Protein AF-A0AAW6A0J0-F1 (afdb_monomer_lite)

Organism: NCBI:txid1686

Sequence (142 aa):
MGMSIKEQIEELKKKLDALESANKILTKKRKAITTAVGEYAEAYQGLLDSGLKPEIIKDNGIEPVDRVLMGLYKEHHTVKRKTRADDTTPTGEDIQPADDQSVTKSENMPAMQDEEYLEAATDPAGQQYVMAQESVASPQQY

Structure (mmCIF, N/CA/C/O backbone):
data_AF-A0AAW6A0J0-F1
#
_entry.id   AF-A0AAW6A0J0-F1
#
loop_
_atom_site.group_PDB
_atom_site.id
_atom_site.type_symbol
_atom_site.label_atom_id
_atom_site.label_alt_id
_atom_site.label_comp_id
_atom_site.label_asym_id
_atom_site.label_entity_id
_atom_site.label_seq_id
_atom_site.pdbx_PDB_ins_code
_atom_site.Cartn_x
_atom_site.Cartn_y
_atom_site.Cartn_z
_atom_site.occupancy
_atom_site.B_iso_or_equiv
_atom_site.auth_seq_id
_atom_site.auth_comp_id
_atom_site.auth_asym_id
_atom_site.auth_atom_id
_atom_site.pdbx_PDB_model_num
ATOM 1 N N . MET A 1 1 ? 15.958 -14.950 -40.629 1.00 54.34 1 MET A N 1
ATOM 2 C CA . MET A 1 1 ? 16.958 -13.864 -40.537 1.00 54.34 1 MET A CA 1
ATOM 3 C C . MET A 1 1 ? 16.923 -13.347 -39.110 1.00 54.34 1 MET A C 1
ATOM 5 O O . MET A 1 1 ? 15.836 -13.040 -38.640 1.00 54.34 1 MET A O 1
ATOM 9 N N . GLY A 1 2 ? 18.051 -13.381 -38.398 1.00 77.81 2 GLY A N 1
ATOM 10 C CA . GLY A 1 2 ? 18.149 -12.831 -37.043 1.00 77.81 2 GLY A CA 1
ATOM 11 C C . GLY A 1 2 ? 18.315 -11.315 -37.088 1.00 77.81 2 GLY A C 1
ATOM 12 O O . GLY A 1 2 ? 18.852 -10.796 -38.065 1.00 77.81 2 GLY A O 1
ATOM 13 N N . MET A 1 3 ? 17.848 -10.619 -36.053 1.00 76.38 3 MET A N 1
ATOM 14 C CA . MET A 1 3 ? 18.054 -9.175 -35.919 1.00 76.38 3 MET A CA 1
ATOM 15 C C . MET A 1 3 ? 19.547 -8.845 -35.911 1.00 76.38 3 MET A C 1
ATOM 17 O O . MET A 1 3 ? 20.348 -9.555 -35.293 1.00 76.38 3 MET A O 1
ATOM 21 N N . SER A 1 4 ? 19.921 -7.748 -36.559 1.00 91.94 4 SER A N 1
ATOM 22 C CA . SER A 1 4 ? 21.273 -7.204 -36.481 1.00 91.94 4 SER A CA 1
ATOM 23 C C . SER A 1 4 ? 21.594 -6.729 -35.060 1.00 91.94 4 SER A C 1
ATOM 25 O O . SER A 1 4 ? 20.709 -6.390 -34.277 1.00 91.94 4 SER A O 1
ATOM 27 N N . ILE A 1 5 ? 22.883 -6.649 -34.723 1.00 92.38 5 ILE A N 1
ATOM 28 C CA . ILE A 1 5 ? 23.343 -6.179 -33.404 1.00 92.38 5 ILE A CA 1
ATOM 29 C C . ILE A 1 5 ? 22.802 -4.772 -33.088 1.00 92.38 5 ILE A C 1
ATOM 31 O O . ILE A 1 5 ? 22.454 -4.485 -31.946 1.00 92.38 5 ILE A O 1
ATOM 35 N N . LYS A 1 6 ? 22.686 -3.897 -34.096 1.00 93.44 6 LYS A N 1
ATOM 36 C CA . LYS A 1 6 ? 22.126 -2.548 -33.916 1.00 93.44 6 LYS A CA 1
ATOM 37 C C . LYS A 1 6 ? 20.646 -2.591 -33.533 1.00 93.44 6 LYS A C 1
ATOM 39 O O . LYS A 1 6 ? 20.255 -1.915 -32.588 1.00 93.44 6 LYS A O 1
ATOM 44 N N . GLU A 1 7 ? 19.856 -3.420 -34.212 1.00 93.69 7 GLU A N 1
ATOM 45 C CA . GLU A 1 7 ? 18.433 -3.607 -33.900 1.00 93.69 7 GLU A CA 1
ATOM 46 C C . GLU A 1 7 ? 18.239 -4.214 -32.505 1.00 93.69 7 GLU A C 1
ATOM 48 O O . GLU A 1 7 ? 17.384 -3.755 -31.753 1.00 93.69 7 GLU A O 1
ATOM 53 N N . GLN A 1 8 ? 19.088 -5.169 -32.111 1.00 94.94 8 GLN A N 1
ATOM 54 C CA . GLN A 1 8 ? 19.065 -5.740 -30.760 1.00 94.94 8 GLN A CA 1
ATOM 55 C C . GLN A 1 8 ? 19.366 -4.684 -29.682 1.00 94.94 8 GLN A C 1
ATOM 57 O O . GLN A 1 8 ? 18.697 -4.646 -28.650 1.00 94.94 8 GLN A O 1
ATOM 62 N N . ILE A 1 9 ? 20.337 -3.791 -29.917 1.00 96.12 9 ILE A N 1
ATOM 63 C CA . ILE A 1 9 ? 20.657 -2.692 -28.989 1.00 96.12 9 ILE A CA 1
ATOM 64 C C . ILE A 1 9 ? 19.491 -1.701 -28.886 1.00 96.12 9 ILE A C 1
ATOM 66 O O . ILE A 1 9 ? 19.162 -1.257 -27.786 1.00 96.12 9 ILE A O 1
ATOM 70 N N . GLU A 1 10 ? 18.855 -1.343 -30.002 1.00 95.56 10 GLU A N 1
ATOM 71 C CA . GLU A 1 10 ? 17.682 -0.463 -29.979 1.00 95.56 10 GLU A CA 1
ATOM 72 C C . GLU A 1 10 ? 16.492 -1.096 -29.253 1.00 95.56 10 GLU A C 1
ATOM 74 O O . GLU A 1 10 ? 15.801 -0.417 -28.491 1.00 95.56 10 GLU A O 1
ATOM 79 N N . GLU A 1 11 ? 16.263 -2.396 -29.438 1.00 94.50 11 GLU A N 1
ATOM 80 C CA . GLU A 1 11 ? 15.216 -3.115 -28.717 1.00 94.50 11 GLU A CA 1
ATOM 81 C C . GLU A 1 11 ? 15.498 -3.168 -27.208 1.00 94.50 11 GLU A C 1
ATOM 83 O O . GLU A 1 11 ? 14.593 -2.936 -26.404 1.00 94.50 11 GLU A O 1
ATOM 88 N N . LEU A 1 12 ? 16.752 -3.401 -26.806 1.00 96.56 12 LEU A N 1
ATOM 89 C CA . LEU A 1 12 ? 17.153 -3.358 -25.398 1.00 96.56 12 LEU A CA 1
ATOM 90 C C . LEU A 1 12 ? 16.948 -1.972 -24.781 1.00 96.56 12 LEU A C 1
ATOM 92 O O . LEU A 1 12 ? 16.433 -1.884 -23.668 1.00 96.56 12 LEU A O 1
ATOM 96 N N . LYS A 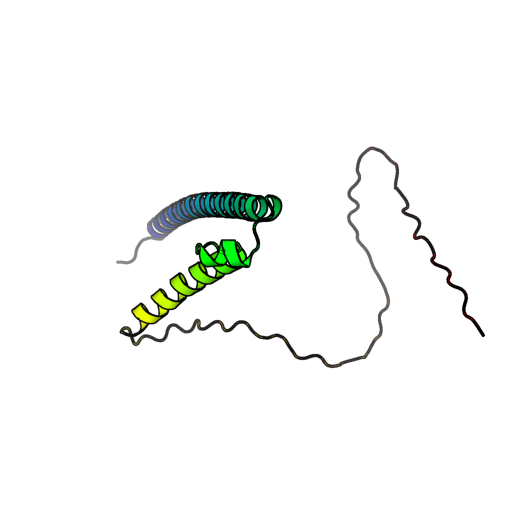1 13 ? 17.270 -0.892 -25.504 1.00 96.69 13 LYS A N 1
ATOM 97 C CA . LYS A 1 13 ? 17.001 0.480 -25.040 1.00 96.69 13 LYS A CA 1
ATOM 98 C C . LYS A 1 13 ? 15.507 0.730 -24.834 1.00 96.69 13 LYS A C 1
ATOM 100 O O . LYS A 1 13 ? 15.117 1.210 -23.778 1.00 96.69 13 LYS A O 1
ATOM 105 N N . LYS A 1 14 ? 14.656 0.308 -25.777 1.00 96.50 14 LYS A N 1
ATOM 106 C CA . LYS A 1 14 ? 13.191 0.418 -25.632 1.00 96.50 14 LYS A CA 1
ATOM 107 C C . LYS A 1 14 ? 12.671 -0.347 -24.411 1.00 96.50 14 LYS A C 1
ATOM 109 O O . LYS A 1 14 ? 11.795 0.144 -23.701 1.00 96.50 14 LYS A O 1
ATOM 114 N N . LYS A 1 15 ? 13.204 -1.547 -24.154 1.00 97.06 15 LYS A N 1
ATOM 115 C CA . LYS A 1 15 ? 12.855 -2.338 -22.962 1.00 97.06 15 LYS A CA 1
ATOM 116 C C . LYS A 1 15 ? 13.327 -1.660 -21.675 1.00 97.06 15 LYS A C 1
ATOM 118 O O . LYS A 1 15 ? 12.581 -1.662 -20.700 1.00 97.06 15 LYS A O 1
ATOM 123 N N . LEU A 1 16 ? 14.514 -1.053 -21.678 1.00 97.44 16 LEU A N 1
ATOM 124 C CA . LEU A 1 16 ? 15.025 -0.281 -20.545 1.00 97.44 16 LEU A CA 1
ATOM 125 C C . LEU A 1 16 ? 14.118 0.916 -20.232 1.00 97.44 16 LEU A C 1
ATOM 127 O O . LEU A 1 16 ? 13.687 1.060 -19.091 1.00 97.44 16 LEU A O 1
ATOM 131 N N . ASP A 1 17 ? 13.734 1.699 -21.241 1.00 96.50 17 ASP A N 1
ATOM 132 C CA . ASP A 1 17 ? 12.820 2.837 -21.067 1.00 96.50 17 ASP A CA 1
ATOM 133 C C . ASP A 1 17 ? 11.462 2.395 -20.492 1.00 96.50 17 ASP A C 1
ATOM 135 O O . ASP A 1 17 ? 10.891 3.046 -19.607 1.00 96.50 17 ASP A O 1
ATOM 139 N N . ALA A 1 18 ? 10.947 1.249 -20.952 1.00 96.38 18 ALA A N 1
ATOM 140 C CA . ALA A 1 18 ? 9.720 0.663 -20.423 1.00 96.38 18 ALA A CA 1
ATOM 141 C C . ALA A 1 18 ? 9.865 0.251 -18.947 1.00 96.38 18 ALA A C 1
ATOM 143 O O . ALA A 1 18 ? 8.966 0.524 -18.145 1.00 96.38 18 ALA A O 1
ATOM 144 N N . LEU A 1 19 ? 10.996 -0.355 -18.568 1.00 95.56 19 LEU A N 1
ATOM 145 C CA . LEU A 1 19 ? 11.296 -0.716 -17.180 1.00 95.56 19 LEU A CA 1
ATOM 146 C C . LEU A 1 19 ? 11.432 0.517 -16.283 1.00 95.56 19 LEU A C 1
ATOM 148 O O . LEU A 1 19 ? 10.867 0.543 -15.190 1.00 95.56 19 LEU A O 1
ATOM 152 N N . GLU A 1 20 ? 12.119 1.564 -16.739 1.00 96.31 20 GLU A N 1
ATOM 153 C CA . GLU A 1 20 ? 12.236 2.816 -15.989 1.00 96.31 20 GLU A CA 1
ATOM 154 C C . GLU A 1 20 ? 10.874 3.478 -15.764 1.00 96.31 20 GLU A C 1
ATOM 156 O O . GLU A 1 20 ? 10.572 3.946 -14.662 1.00 96.31 20 GLU A O 1
ATOM 161 N N . SER A 1 21 ? 10.023 3.494 -16.794 1.00 94.81 21 SER A N 1
ATOM 162 C CA . SER A 1 21 ? 8.652 3.996 -16.688 1.00 94.81 21 SER A CA 1
ATOM 163 C C . SER A 1 21 ? 7.828 3.177 -15.689 1.00 94.81 21 SER A C 1
ATOM 165 O O . SER A 1 21 ? 7.198 3.740 -14.786 1.00 94.81 21 SER A O 1
ATOM 167 N N . ALA A 1 22 ? 7.900 1.844 -15.772 1.00 94.06 22 ALA A N 1
ATOM 168 C CA . ALA A 1 22 ? 7.233 0.947 -14.833 1.00 94.06 22 ALA A CA 1
ATOM 169 C C . ALA A 1 22 ? 7.711 1.169 -13.387 1.00 94.06 22 ALA A C 1
ATOM 171 O O . ALA A 1 22 ? 6.887 1.252 -12.473 1.00 94.06 22 ALA A O 1
ATOM 172 N N . ASN A 1 23 ? 9.016 1.356 -13.173 1.00 94.88 23 ASN A N 1
ATOM 173 C CA . ASN A 1 23 ? 9.586 1.626 -11.853 1.00 94.88 23 ASN A CA 1
ATOM 174 C C . ASN A 1 23 ? 9.114 2.977 -11.280 1.00 94.88 23 ASN A C 1
ATOM 176 O O . ASN A 1 23 ? 8.746 3.074 -10.106 1.00 94.88 23 ASN A O 1
ATOM 180 N N . LYS A 1 24 ? 9.028 4.025 -12.112 1.00 95.25 24 LYS A N 1
ATOM 181 C CA . LYS A 1 24 ? 8.459 5.324 -11.704 1.00 95.25 24 LYS A CA 1
ATOM 182 C C . LYS A 1 24 ? 7.005 5.178 -11.248 1.00 95.25 24 LYS A C 1
ATOM 184 O O . LYS A 1 24 ? 6.625 5.744 -10.221 1.00 95.25 24 LYS A O 1
ATOM 189 N N . ILE A 1 25 ? 6.196 4.405 -11.975 1.00 94.56 25 ILE A N 1
ATOM 190 C CA . ILE A 1 25 ? 4.801 4.126 -11.601 1.00 94.56 25 ILE A CA 1
ATOM 191 C C . ILE A 1 25 ? 4.741 3.340 -10.288 1.00 94.56 25 ILE A C 1
ATOM 193 O O . ILE A 1 25 ? 3.979 3.712 -9.393 1.00 94.56 25 ILE A O 1
ATOM 197 N N . LEU A 1 26 ? 5.559 2.295 -10.140 1.00 95.12 26 LEU A N 1
ATOM 198 C CA . LEU A 1 26 ? 5.626 1.492 -8.918 1.00 95.12 26 LEU A CA 1
ATOM 199 C C . LEU A 1 26 ? 6.012 2.348 -7.707 1.00 95.12 26 LEU A C 1
ATOM 201 O O . LEU A 1 26 ? 5.371 2.264 -6.663 1.00 95.12 26 LEU A O 1
ATOM 205 N N . THR A 1 27 ? 6.996 3.230 -7.869 1.00 95.94 27 THR A N 1
ATOM 206 C CA . THR A 1 27 ? 7.439 4.158 -6.823 1.00 95.94 27 THR A CA 1
ATOM 207 C C . THR A 1 27 ? 6.312 5.096 -6.391 1.00 95.94 27 THR A C 1
ATOM 209 O O . THR A 1 27 ? 6.088 5.278 -5.195 1.00 95.94 27 THR A O 1
ATOM 212 N N . LYS A 1 28 ? 5.555 5.662 -7.343 1.00 96.06 28 LYS A N 1
ATOM 213 C CA . LYS A 1 28 ? 4.381 6.500 -7.036 1.00 96.06 28 LYS A CA 1
ATOM 214 C C . LYS A 1 28 ? 3.313 5.720 -6.271 1.00 96.06 28 LYS A C 1
ATOM 216 O O . LYS A 1 28 ? 2.810 6.215 -5.267 1.00 96.06 28 LYS A O 1
ATOM 221 N N . LYS A 1 29 ? 3.006 4.493 -6.705 1.00 94.69 29 LYS A N 1
ATOM 222 C CA . LYS A 1 29 ? 2.044 3.621 -6.015 1.00 94.69 29 LYS A CA 1
ATOM 223 C C . LYS A 1 29 ? 2.505 3.272 -4.601 1.00 94.69 29 LYS A C 1
ATOM 225 O O . LYS A 1 29 ? 1.704 3.354 -3.681 1.00 94.69 29 LYS A O 1
ATOM 230 N N . ARG A 1 30 ? 3.790 2.951 -4.411 1.00 94.88 30 ARG A N 1
ATOM 231 C CA . ARG A 1 30 ? 4.362 2.667 -3.087 1.00 94.88 30 ARG A CA 1
ATOM 232 C C . ARG A 1 30 ? 4.190 3.853 -2.144 1.00 94.88 30 ARG A C 1
ATOM 234 O O . ARG A 1 30 ? 3.724 3.656 -1.032 1.00 94.88 30 ARG A O 1
ATOM 241 N N . LYS A 1 31 ? 4.493 5.071 -2.608 1.00 96.25 31 LYS A N 1
ATOM 242 C CA . LYS A 1 31 ? 4.273 6.295 -1.822 1.00 96.25 31 LYS A CA 1
ATOM 243 C C . LYS A 1 31 ? 2.803 6.474 -1.444 1.00 96.25 31 LYS A C 1
ATOM 245 O O . LYS A 1 31 ? 2.521 6.682 -0.274 1.00 96.25 31 LYS A O 1
ATOM 250 N N . ALA A 1 32 ? 1.887 6.333 -2.403 1.00 95.88 32 ALA A N 1
ATOM 251 C CA . ALA A 1 32 ? 0.453 6.452 -2.139 1.00 95.88 32 ALA A CA 1
ATOM 252 C C . ALA A 1 32 ? -0.042 5.425 -1.105 1.00 95.88 32 ALA A C 1
ATOM 254 O O . ALA A 1 32 ? -0.800 5.781 -0.210 1.00 95.88 32 ALA A O 1
ATOM 255 N N . ILE A 1 33 ? 0.429 4.174 -1.186 1.00 94.31 33 ILE A N 1
ATOM 256 C CA . ILE A 1 33 ? 0.115 3.133 -0.195 1.00 94.31 33 ILE A CA 1
ATOM 257 C C . ILE A 1 33 ? 0.667 3.515 1.180 1.00 94.31 33 ILE A C 1
ATOM 259 O O . ILE A 1 33 ? -0.064 3.439 2.157 1.00 94.31 33 ILE A O 1
ATOM 263 N N . THR A 1 34 ? 1.928 3.948 1.272 1.00 95.69 34 THR A N 1
ATOM 264 C CA . THR A 1 34 ? 2.522 4.372 2.550 1.00 95.69 34 THR A CA 1
ATOM 265 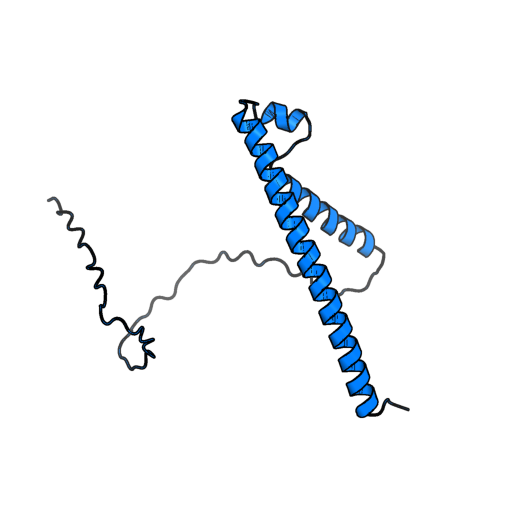C C . THR A 1 34 ? 1.745 5.527 3.183 1.00 95.69 34 THR A C 1
ATOM 267 O O . THR A 1 34 ? 1.497 5.488 4.383 1.00 95.69 34 THR A O 1
ATOM 270 N N . THR A 1 35 ? 1.317 6.513 2.390 1.00 97.25 35 THR A N 1
ATOM 271 C CA . THR A 1 35 ? 0.475 7.615 2.873 1.00 97.25 35 THR A CA 1
ATOM 272 C C . THR A 1 35 ? -0.870 7.109 3.388 1.00 97.25 35 THR A C 1
ATOM 274 O O . THR A 1 35 ? -1.205 7.382 4.533 1.00 97.25 35 THR A O 1
ATOM 277 N N . ALA A 1 36 ? -1.593 6.302 2.605 1.00 96.50 36 ALA A N 1
ATOM 278 C CA . ALA A 1 36 ? -2.891 5.763 3.016 1.00 96.50 36 ALA A CA 1
ATOM 279 C C . ALA A 1 36 ? -2.799 4.885 4.279 1.00 96.50 36 ALA A C 1
ATOM 281 O O . ALA A 1 36 ? -3.687 4.909 5.126 1.00 96.50 36 ALA A O 1
ATOM 282 N N . VAL A 1 37 ? -1.711 4.121 4.420 1.00 96.75 37 VAL A N 1
ATOM 283 C CA . VAL A 1 37 ? -1.429 3.331 5.626 1.00 96.75 37 VAL A CA 1
ATOM 284 C C . VAL A 1 37 ? -1.219 4.235 6.839 1.00 96.75 37 VAL A C 1
ATOM 286 O O . VAL A 1 37 ? -1.769 3.944 7.897 1.00 96.75 37 VAL A O 1
ATOM 289 N N . GLY A 1 38 ? -0.463 5.327 6.688 1.00 97.12 38 GLY A N 1
ATOM 290 C CA . GLY A 1 38 ? -0.265 6.317 7.749 1.00 97.12 38 GLY A CA 1
ATOM 291 C C . GLY A 1 38 ? -1.574 6.985 8.169 1.00 97.12 38 GLY A C 1
ATOM 292 O O . GLY A 1 38 ? -1.914 6.967 9.346 1.00 97.12 38 GLY A O 1
ATOM 293 N N . GLU A 1 39 ? -2.355 7.475 7.205 1.00 98.06 39 GLU A N 1
ATOM 294 C CA . GLU A 1 39 ? -3.658 8.109 7.456 1.00 98.06 39 GLU A CA 1
ATOM 295 C C . GLU A 1 39 ? -4.634 7.159 8.167 1.00 98.06 39 GLU A C 1
ATOM 297 O O . GLU A 1 39 ? -5.319 7.551 9.113 1.00 98.06 39 GLU A O 1
ATOM 302 N N . TYR A 1 40 ? -4.677 5.886 7.760 1.00 97.62 40 TYR A N 1
ATOM 303 C CA . TYR A 1 40 ? -5.489 4.879 8.440 1.00 97.62 40 TYR A CA 1
ATOM 304 C C . TYR A 1 40 ? -4.995 4.620 9.870 1.00 97.62 40 TYR A C 1
ATOM 306 O O . TYR A 1 40 ? -5.810 4.500 10.785 1.00 97.62 40 TYR A O 1
ATOM 314 N N . ALA A 1 41 ? -3.676 4.521 10.075 1.00 96.62 41 ALA A N 1
ATOM 315 C CA . ALA A 1 41 ? -3.083 4.313 11.396 1.00 96.62 41 ALA A CA 1
ATOM 316 C C . ALA A 1 41 ? -3.455 5.446 12.359 1.00 96.62 41 ALA A C 1
ATOM 318 O O . ALA A 1 41 ? -3.887 5.187 13.480 1.00 96.62 41 ALA A O 1
ATOM 319 N N . GLU A 1 42 ? -3.337 6.690 11.894 1.00 97.94 42 GLU A N 1
ATOM 320 C CA . GLU A 1 42 ? -3.700 7.889 12.647 1.00 97.94 42 GLU A CA 1
ATOM 321 C C . GLU A 1 42 ? -5.196 7.920 12.968 1.00 97.94 42 GLU A C 1
ATOM 323 O O . GLU A 1 42 ? -5.572 8.159 14.114 1.00 97.94 42 GLU A O 1
ATOM 328 N N . ALA A 1 43 ? -6.058 7.610 11.994 1.00 97.06 43 ALA A N 1
ATOM 329 C CA . ALA A 1 43 ? -7.500 7.545 12.218 1.00 97.06 43 ALA A CA 1
ATOM 330 C C . ALA A 1 43 ? -7.875 6.465 13.248 1.00 97.06 43 ALA A C 1
ATOM 332 O O . ALA A 1 43 ? -8.687 6.714 14.139 1.00 97.06 43 ALA A O 1
ATOM 333 N N . TYR A 1 44 ? -7.260 5.280 13.164 1.00 96.56 44 TYR A N 1
ATOM 334 C CA . TYR A 1 44 ? -7.468 4.201 14.130 1.00 96.56 44 TYR A CA 1
ATOM 335 C C . TYR A 1 44 ? -6.989 4.596 15.532 1.00 96.56 44 TYR A C 1
ATOM 337 O O . TYR A 1 44 ? -7.699 4.370 16.512 1.00 96.56 44 TYR A O 1
ATOM 345 N N . GLN A 1 45 ? -5.818 5.230 15.636 1.00 96.44 45 GLN A N 1
ATOM 346 C CA . GLN A 1 45 ? -5.308 5.732 16.910 1.00 96.44 45 GLN A CA 1
ATOM 347 C C . GLN A 1 45 ? -6.226 6.813 17.492 1.00 96.44 45 GLN A C 1
ATOM 349 O O . GLN A 1 45 ? -6.536 6.764 18.677 1.00 96.44 45 GLN A O 1
ATOM 354 N N . GLY A 1 46 ? -6.766 7.709 16.662 1.00 97.50 46 GLY A N 1
ATOM 355 C CA . GLY A 1 46 ? -7.753 8.702 17.089 1.00 97.50 46 GLY A CA 1
ATOM 356 C C . GLY A 1 46 ? -9.023 8.081 17.687 1.00 97.50 46 GLY A C 1
ATOM 357 O O . GLY A 1 46 ? -9.577 8.618 18.647 1.00 97.50 46 GLY A O 1
ATOM 358 N N . LEU A 1 47 ? -9.464 6.919 17.186 1.00 96.38 47 LEU A N 1
ATOM 359 C CA . LEU A 1 47 ? -10.567 6.168 17.801 1.00 96.38 47 LEU A CA 1
ATOM 360 C C . LEU A 1 47 ? -10.188 5.649 19.192 1.00 96.38 47 LEU A C 1
ATOM 362 O O . LEU A 1 47 ? -10.986 5.774 20.122 1.00 96.38 47 LEU A O 1
ATOM 366 N N . LEU A 1 48 ? -8.978 5.114 19.359 1.00 96.19 48 LEU A N 1
ATOM 367 C CA . LEU A 1 48 ? -8.494 4.664 20.667 1.00 96.19 48 LEU A CA 1
ATOM 368 C C . LEU A 1 48 ? -8.366 5.828 21.657 1.00 96.19 48 LEU A C 1
ATOM 370 O O . LEU A 1 48 ? -8.832 5.725 22.792 1.00 96.19 48 LEU A O 1
ATOM 374 N N . ASP A 1 49 ? -7.807 6.950 21.211 1.00 97.44 49 ASP A N 1
ATOM 375 C CA . ASP A 1 49 ? -7.593 8.145 22.030 1.00 97.44 49 ASP A CA 1
ATOM 376 C C . ASP A 1 49 ? -8.919 8.797 22.456 1.00 97.44 49 ASP A C 1
ATOM 378 O O . ASP A 1 49 ? -9.004 9.404 23.523 1.00 97.44 49 ASP A O 1
ATOM 382 N N . SER A 1 50 ? -9.991 8.608 21.676 1.00 95.88 50 SER A N 1
ATOM 383 C CA . SER A 1 50 ? -11.353 9.016 22.055 1.00 95.88 50 SER A CA 1
ATOM 384 C C . SER A 1 50 ? -11.966 8.175 23.189 1.00 95.88 50 SER A C 1
ATOM 386 O O . SER A 1 50 ? -13.066 8.469 23.660 1.00 95.88 50 SER A O 1
ATOM 388 N N . GLY A 1 51 ? -11.264 7.131 23.644 1.00 95.00 51 GLY A N 1
ATOM 389 C CA . GLY A 1 51 ? -11.715 6.208 24.685 1.00 95.00 51 GLY A CA 1
ATOM 390 C C . GLY A 1 51 ? -12.575 5.057 24.159 1.00 95.00 51 GLY A C 1
ATOM 391 O O . GLY A 1 51 ? -13.157 4.313 24.956 1.00 95.00 51 GLY A O 1
ATOM 392 N N . LEU A 1 52 ? -12.672 4.889 22.835 1.00 95.50 52 LEU A N 1
ATOM 393 C CA . LEU A 1 52 ? -13.383 3.765 22.241 1.00 95.50 52 LEU A CA 1
ATOM 394 C C . LEU A 1 52 ? -12.602 2.471 22.487 1.00 95.50 52 LEU A C 1
ATOM 396 O O . LEU A 1 52 ? -11.407 2.372 22.211 1.00 95.50 52 LEU A O 1
ATOM 400 N N . LYS A 1 53 ? -13.291 1.454 23.007 1.00 94.25 53 LYS A N 1
ATOM 401 C CA . LYS A 1 53 ? -12.658 0.165 23.283 1.00 94.25 53 LYS A CA 1
ATOM 402 C C . LYS A 1 53 ? -12.322 -0.567 21.976 1.00 94.25 53 LYS A C 1
ATOM 404 O O . LYS A 1 53 ? -13.160 -0.562 21.068 1.00 94.25 53 LYS A O 1
ATOM 409 N N . PRO A 1 54 ? -11.172 -1.260 21.888 1.00 91.75 54 PRO A N 1
ATOM 410 C CA . PRO A 1 54 ? -10.790 -2.027 20.702 1.00 91.75 54 PRO A CA 1
ATOM 411 C C . PRO A 1 54 ? -11.846 -3.039 20.245 1.00 91.75 54 PRO A C 1
ATOM 413 O O . PRO A 1 54 ? -12.006 -3.250 19.045 1.00 91.75 54 PRO A O 1
ATOM 416 N N . GLU A 1 55 ? -12.596 -3.644 21.172 1.00 93.88 55 GLU A N 1
ATOM 417 C CA . GLU A 1 55 ? -13.662 -4.594 20.837 1.00 93.88 55 GLU A CA 1
ATOM 418 C C . GLU A 1 55 ? -14.783 -3.921 20.040 1.00 93.88 55 GLU A C 1
ATOM 420 O O . GLU A 1 55 ? -15.222 -4.462 19.034 1.00 93.88 55 GLU A O 1
ATOM 425 N N . ILE A 1 56 ? -15.175 -2.701 20.421 1.00 95.38 56 ILE A N 1
ATOM 426 C CA . ILE A 1 56 ? -16.223 -1.939 19.727 1.00 95.38 56 ILE A CA 1
ATOM 427 C C . ILE A 1 56 ? -15.743 -1.535 18.331 1.00 95.38 56 ILE A C 1
ATOM 429 O O . ILE A 1 56 ? -16.493 -1.644 17.365 1.00 95.38 56 ILE A O 1
ATOM 433 N N . ILE A 1 57 ? -14.490 -1.087 18.204 1.00 95.25 57 ILE A N 1
ATOM 434 C CA . ILE A 1 57 ? -13.897 -0.732 16.904 1.00 95.25 57 ILE A CA 1
ATOM 435 C C . ILE A 1 57 ? -13.919 -1.956 15.973 1.00 95.25 57 ILE A C 1
ATOM 437 O O . ILE A 1 57 ? -14.364 -1.868 14.827 1.00 95.25 57 ILE A O 1
ATOM 441 N N . LYS A 1 58 ? -13.537 -3.120 16.508 1.00 94.31 58 LYS A N 1
ATOM 442 C CA . LYS A 1 58 ? -13.540 -4.390 15.784 1.00 94.31 58 LYS A CA 1
ATOM 443 C C . LYS A 1 58 ? -14.945 -4.868 15.410 1.00 94.31 58 LYS A C 1
ATOM 445 O O . LYS A 1 58 ? -15.128 -5.351 14.296 1.00 94.31 58 LYS A O 1
ATOM 450 N N . ASP A 1 59 ? -15.934 -4.712 16.287 1.00 95.69 59 ASP A N 1
ATOM 451 C CA . ASP A 1 59 ? -17.333 -5.073 16.010 1.00 95.69 59 ASP A CA 1
ATOM 452 C C . ASP A 1 59 ? -17.934 -4.231 14.871 1.00 95.69 59 ASP A C 1
ATOM 454 O O . ASP A 1 59 ? -18.837 -4.683 14.168 1.00 95.69 59 ASP A O 1
ATOM 458 N N . ASN A 1 60 ? -17.382 -3.038 14.627 1.00 93.62 60 ASN A N 1
ATOM 459 C CA . ASN A 1 60 ? -17.705 -2.197 13.471 1.00 93.62 60 ASN A CA 1
ATOM 460 C C . ASN A 1 60 ? -16.886 -2.547 12.211 1.00 93.62 60 ASN A C 1
ATOM 462 O O . ASN A 1 60 ? -16.937 -1.824 11.217 1.00 93.62 60 ASN A O 1
ATOM 466 N N . GLY A 1 61 ? -16.130 -3.648 12.230 1.00 93.06 61 GLY A N 1
ATOM 467 C CA . GLY A 1 61 ? -15.338 -4.121 11.094 1.00 93.06 61 GLY A CA 1
ATOM 468 C C . GLY A 1 61 ? -14.049 -3.336 10.850 1.00 93.06 61 GLY A C 1
ATOM 469 O O . GLY A 1 61 ? -13.448 -3.477 9.787 1.00 93.06 61 GLY A O 1
ATOM 470 N N . ILE A 1 62 ? -13.616 -2.516 11.808 1.00 95.00 62 ILE A N 1
ATOM 471 C CA . ILE A 1 62 ? -12.376 -1.747 11.713 1.00 95.00 62 ILE A CA 1
ATOM 472 C C . ILE A 1 62 ? -11.290 -2.506 12.479 1.00 95.00 62 ILE A C 1
ATOM 474 O O . ILE A 1 62 ? -11.408 -2.757 13.677 1.00 95.00 62 ILE A O 1
ATOM 478 N N . GLU A 1 63 ? -10.212 -2.876 11.793 1.00 94.94 63 GLU A N 1
ATOM 479 C CA . GLU A 1 63 ? -9.085 -3.596 12.396 1.00 94.94 63 GLU A CA 1
ATOM 480 C C . GLU A 1 63 ? -7.817 -2.727 12.448 1.00 94.94 63 GLU A C 1
ATOM 482 O O . GLU A 1 63 ? -7.685 -1.789 11.661 1.00 94.94 63 GLU A O 1
ATOM 487 N N . PRO A 1 64 ? -6.845 -3.031 13.325 1.00 94.00 64 PRO A N 1
ATOM 488 C CA . PRO A 1 64 ? -5.529 -2.401 13.276 1.00 94.00 64 PRO A CA 1
ATOM 489 C C . PRO A 1 64 ? -4.864 -2.565 11.903 1.00 94.00 64 PRO A C 1
ATOM 491 O O . PRO A 1 64 ? -5.024 -3.602 11.251 1.00 94.00 64 PRO A O 1
ATOM 494 N N . VAL A 1 65 ? -4.050 -1.578 11.516 1.00 94.50 65 VAL A N 1
ATOM 495 C CA . VAL A 1 65 ? -3.316 -1.521 10.234 1.00 94.50 65 VAL A CA 1
ATOM 496 C C . VAL A 1 65 ? -2.661 -2.851 9.866 1.00 94.50 65 VAL A C 1
ATOM 498 O O . VAL A 1 65 ? -2.836 -3.331 8.748 1.00 94.50 65 VAL A O 1
ATOM 501 N N . ASP A 1 66 ? -1.944 -3.475 10.803 1.00 92.69 66 ASP A N 1
ATOM 502 C CA . ASP A 1 66 ? -1.198 -4.710 10.541 1.00 92.69 66 ASP A CA 1
ATOM 503 C C . ASP A 1 66 ? -2.106 -5.857 10.090 1.00 92.69 66 ASP A C 1
ATOM 505 O O . ASP A 1 66 ? -1.752 -6.625 9.192 1.00 92.69 66 ASP A O 1
ATOM 509 N N . ARG A 1 67 ? -3.309 -5.963 10.671 1.00 94.00 67 ARG A N 1
ATOM 510 C CA . ARG A 1 67 ? -4.272 -6.996 10.276 1.00 94.00 67 ARG A CA 1
ATOM 511 C C . ARG A 1 67 ? -4.867 -6.713 8.908 1.00 94.00 67 ARG A C 1
ATOM 513 O O . ARG A 1 67 ? -4.973 -7.640 8.107 1.00 94.00 67 ARG A O 1
ATOM 520 N N . VAL A 1 68 ? -5.180 -5.450 8.620 1.00 94.50 68 VAL A N 1
ATOM 521 C CA . VAL A 1 68 ? -5.670 -5.029 7.301 1.00 94.50 68 VAL A CA 1
ATOM 522 C C . VAL A 1 68 ? -4.632 -5.358 6.226 1.00 94.50 68 VAL A C 1
ATOM 524 O O . VAL A 1 68 ? -4.951 -6.020 5.238 1.00 94.50 68 VAL A O 1
ATOM 527 N N . LEU A 1 69 ? -3.365 -4.991 6.446 1.00 93.62 69 LEU A N 1
ATOM 528 C CA . LEU A 1 69 ? -2.269 -5.284 5.518 1.00 93.62 69 LEU A CA 1
ATOM 529 C C . LEU A 1 69 ? -2.045 -6.790 5.337 1.00 93.62 69 LEU A C 1
ATOM 531 O O . LEU A 1 69 ? -1.874 -7.260 4.210 1.00 93.62 69 LEU A O 1
ATOM 535 N N . MET A 1 70 ? -2.091 -7.566 6.421 1.00 92.81 70 MET A N 1
ATOM 536 C CA . MET A 1 70 ? -1.967 -9.023 6.366 1.00 92.81 70 MET A CA 1
ATOM 537 C C . MET A 1 70 ? -3.152 -9.682 5.642 1.00 92.81 70 MET A C 1
ATOM 539 O O . MET A 1 70 ? -2.958 -10.660 4.916 1.00 92.81 70 MET A O 1
ATOM 543 N N . GLY A 1 71 ? -4.366 -9.148 5.799 1.00 92.12 71 GLY A N 1
ATOM 544 C CA . GLY A 1 71 ? -5.562 -9.568 5.068 1.00 92.12 71 GLY A CA 1
ATOM 545 C C . GLY A 1 71 ? -5.416 -9.346 3.564 1.00 92.12 71 GLY A C 1
ATOM 546 O O . GLY A 1 71 ? -5.539 -10.299 2.793 1.00 92.12 71 GLY A O 1
ATOM 547 N N . LEU A 1 72 ? -5.036 -8.130 3.161 1.00 90.19 72 LEU A N 1
ATOM 548 C CA . LEU A 1 72 ? -4.777 -7.781 1.760 1.00 90.19 72 LEU A CA 1
ATOM 549 C C . LEU A 1 72 ? -3.663 -8.645 1.156 1.00 90.19 72 LEU A C 1
ATOM 551 O O . LEU A 1 72 ? -3.796 -9.161 0.045 1.00 90.19 72 LEU A O 1
ATOM 555 N N . TYR A 1 73 ? -2.573 -8.871 1.898 1.00 88.81 73 TYR A N 1
ATOM 556 C CA . TYR A 1 73 ? -1.501 -9.764 1.464 1.00 88.81 73 TYR A CA 1
ATOM 557 C C . TYR A 1 73 ? -2.036 -11.173 1.182 1.00 88.81 73 TYR A C 1
ATOM 559 O O . TYR A 1 73 ? -1.789 -11.726 0.107 1.00 88.81 73 TYR A O 1
ATOM 567 N N . LYS A 1 74 ? -2.809 -11.752 2.109 1.00 89.50 74 LYS A N 1
ATOM 568 C CA . LYS A 1 74 ? -3.394 -13.088 1.935 1.00 89.50 74 LYS A CA 1
ATOM 569 C C . LYS A 1 74 ? -4.361 -13.143 0.761 1.00 89.50 74 LYS A C 1
ATOM 571 O O . LYS A 1 74 ? -4.304 -14.103 -0.005 1.00 89.50 74 LYS A O 1
ATOM 576 N N . GLU A 1 75 ? -5.216 -12.144 0.580 1.00 86.50 75 GLU A N 1
ATOM 577 C CA . GLU A 1 75 ? -6.138 -12.072 -0.556 1.00 86.50 75 GLU A CA 1
ATOM 578 C C . GLU A 1 75 ? -5.370 -12.100 -1.887 1.00 86.50 75 GLU A C 1
ATOM 580 O O . GLU A 1 75 ? -5.592 -12.975 -2.725 1.00 86.50 75 GLU A O 1
ATOM 585 N N . HIS A 1 76 ? -4.349 -11.253 -2.033 1.00 78.44 76 HIS A N 1
ATOM 586 C CA . HIS A 1 76 ? -3.526 -11.225 -3.242 1.00 78.44 76 HIS A CA 1
ATOM 587 C C . HIS A 1 76 ? -2.757 -12.532 -3.504 1.00 78.44 76 HIS A C 1
ATOM 589 O O . HIS A 1 76 ? -2.551 -12.898 -4.663 1.00 78.44 76 HIS A O 1
ATOM 595 N N . HIS A 1 77 ? -2.340 -13.257 -2.463 1.00 74.50 77 HIS A N 1
ATOM 596 C CA . HIS A 1 77 ? -1.590 -14.512 -2.618 1.00 74.50 77 HIS A CA 1
ATOM 597 C C . HIS A 1 77 ? -2.494 -15.743 -2.772 1.00 74.50 77 HIS A C 1
ATOM 599 O O . HIS A 1 77 ? -2.119 -16.707 -3.438 1.00 74.50 77 HIS A O 1
ATOM 605 N N . THR A 1 78 ? -3.703 -15.719 -2.215 1.00 64.56 78 THR A N 1
ATOM 606 C CA . THR A 1 78 ? -4.691 -16.795 -2.388 1.00 64.56 78 THR A CA 1
ATOM 607 C C . THR A 1 78 ? -5.325 -16.765 -3.775 1.00 64.56 78 THR A C 1
ATOM 609 O O . THR A 1 78 ? -5.526 -17.827 -4.365 1.00 64.56 78 THR A O 1
ATOM 612 N N . VAL A 1 79 ? -5.552 -15.577 -4.346 1.00 58.62 79 VAL A N 1
ATOM 613 C CA . VAL A 1 79 ? -6.013 -15.425 -5.737 1.00 58.62 79 VAL A CA 1
ATOM 614 C C . VAL A 1 79 ? -5.001 -16.028 -6.718 1.00 58.62 79 VAL A C 1
ATOM 616 O O . VAL A 1 79 ? -5.393 -16.807 -7.584 1.00 58.62 79 VAL A O 1
ATOM 619 N N . LYS A 1 80 ? -3.696 -15.787 -6.518 1.00 57.50 80 LYS A N 1
ATOM 620 C CA . LYS A 1 80 ? -2.634 -16.373 -7.358 1.00 57.50 80 LYS A CA 1
ATOM 621 C C . LYS A 1 80 ? -2.586 -17.905 -7.313 1.00 57.50 80 LYS A C 1
ATOM 623 O O . LYS A 1 80 ? -2.257 -18.527 -8.319 1.00 57.50 80 LYS A O 1
ATOM 628 N N . ARG A 1 81 ? -2.925 -18.529 -6.177 1.00 54.59 81 ARG A N 1
ATOM 629 C CA . ARG A 1 81 ? -2.997 -20.000 -6.069 1.00 54.59 81 ARG A CA 1
ATOM 630 C C . ARG A 1 81 ? -4.212 -20.575 -6.795 1.00 54.59 81 ARG A C 1
ATOM 632 O O . ARG A 1 81 ? -4.088 -21.617 -7.427 1.00 54.59 81 ARG A O 1
ATOM 639 N N . LYS A 1 82 ? -5.363 -19.896 -6.748 1.00 52.84 82 LYS A N 1
ATOM 640 C CA . LYS A 1 82 ? -6.584 -20.352 -7.434 1.00 52.84 82 LYS A CA 1
ATOM 641 C C . LYS A 1 82 ? -6.482 -20.253 -8.957 1.00 52.84 82 LYS A C 1
ATOM 643 O O . LYS A 1 82 ? -7.015 -21.116 -9.637 1.00 52.84 82 LYS A O 1
ATOM 648 N N . THR A 1 83 ? -5.763 -19.267 -9.494 1.00 51.69 83 THR A N 1
ATOM 649 C CA . THR A 1 83 ? -5.540 -19.146 -10.948 1.00 51.69 83 THR A CA 1
ATOM 650 C C . THR A 1 83 ? -4.437 -20.059 -11.487 1.00 51.69 83 THR A C 1
ATOM 652 O O . THR A 1 83 ? -4.348 -20.230 -12.695 1.00 51.69 83 THR A O 1
ATOM 655 N N . ARG A 1 84 ? -3.592 -20.644 -10.624 1.00 48.44 84 ARG A N 1
ATOM 656 C CA . ARG A 1 84 ? -2.533 -21.593 -11.025 1.00 48.44 84 ARG A CA 1
ATOM 657 C C . ARG A 1 84 ? -3.026 -23.046 -11.105 1.00 48.44 84 ARG A C 1
ATOM 659 O O . ARG A 1 84 ? -2.322 -23.888 -11.642 1.00 48.44 84 ARG A O 1
ATOM 666 N N . ALA A 1 85 ? -4.215 -23.350 -10.581 1.00 50.47 85 ALA A N 1
ATOM 667 C CA . ALA A 1 85 ? -4.708 -24.725 -10.479 1.00 50.47 85 ALA A CA 1
ATOM 668 C C . ALA A 1 85 ? -5.075 -25.386 -11.828 1.00 50.47 85 ALA A C 1
ATOM 670 O O . ALA A 1 85 ? -5.231 -26.602 -11.847 1.00 50.47 85 ALA A O 1
ATOM 671 N N . ASP A 1 86 ? -5.150 -24.629 -12.929 1.00 47.88 86 ASP A N 1
ATOM 672 C CA . ASP A 1 86 ? -5.428 -25.156 -14.281 1.00 47.88 86 ASP A CA 1
ATOM 673 C C . ASP A 1 86 ? -4.212 -25.150 -15.225 1.00 47.88 86 ASP A C 1
ATOM 675 O O . ASP A 1 86 ? -4.335 -25.535 -16.386 1.00 47.88 86 ASP A O 1
ATOM 679 N N . ASP A 1 87 ? -3.026 -24.752 -14.757 1.00 46.25 87 ASP A N 1
ATOM 680 C CA . ASP A 1 87 ? -1.826 -24.716 -15.597 1.00 46.25 87 ASP A CA 1
ATOM 681 C C . ASP A 1 87 ? -0.731 -25.592 -14.978 1.00 46.25 87 ASP A C 1
ATOM 683 O O . ASP A 1 87 ? 0.060 -25.169 -14.128 1.00 46.25 87 ASP A O 1
ATOM 687 N N . THR A 1 88 ? -0.726 -26.870 -15.366 1.00 48.19 88 THR A N 1
ATOM 688 C CA . THR A 1 88 ? 0.315 -27.854 -15.040 1.00 48.19 88 THR A CA 1
ATOM 689 C C . THR A 1 88 ? 1.629 -27.503 -15.735 1.00 48.19 88 THR A C 1
ATOM 691 O O . THR A 1 88 ? 2.092 -28.222 -16.619 1.00 48.19 88 THR A O 1
ATOM 694 N N . THR A 1 89 ? 2.261 -26.416 -15.300 1.00 45.31 89 THR A N 1
ATOM 695 C CA . THR A 1 89 ? 3.649 -26.108 -15.630 1.00 45.31 89 THR A CA 1
ATOM 696 C C . THR A 1 89 ? 4.396 -25.744 -14.338 1.00 45.31 89 THR A C 1
ATOM 698 O O . THR A 1 89 ? 4.124 -24.700 -13.733 1.00 45.31 89 THR A O 1
ATOM 701 N N . PRO A 1 90 ? 5.318 -26.593 -13.847 1.00 43.53 90 PRO A N 1
ATOM 702 C CA . PRO A 1 90 ? 6.061 -26.316 -12.627 1.00 43.53 90 PRO A CA 1
ATOM 703 C C . PRO A 1 90 ? 7.130 -25.255 -12.911 1.00 43.53 90 PRO A C 1
ATOM 705 O O . PRO A 1 90 ? 8.224 -25.556 -13.377 1.00 43.53 90 PRO A O 1
ATOM 708 N N . THR A 1 91 ? 6.825 -23.990 -12.633 1.00 47.38 91 THR A N 1
ATOM 709 C CA . THR A 1 91 ? 7.846 -22.950 -12.456 1.00 47.38 91 THR A CA 1
ATOM 710 C C . THR A 1 91 ? 8.364 -23.011 -11.020 1.00 47.38 91 THR A C 1
ATOM 712 O O . THR A 1 91 ? 7.622 -22.765 -10.063 1.00 47.38 91 THR A O 1
ATOM 715 N N . GLY A 1 92 ? 9.624 -23.437 -10.895 1.00 49.81 92 GLY A N 1
ATOM 716 C CA . GLY A 1 92 ? 10.347 -23.706 -9.654 1.00 49.81 92 GLY A CA 1
ATOM 717 C C . GLY A 1 92 ? 10.743 -22.460 -8.868 1.00 49.81 92 GLY A C 1
ATOM 718 O O . GLY A 1 92 ? 11.925 -22.181 -8.726 1.00 49.81 92 GLY A O 1
ATOM 719 N N . GLU A 1 93 ? 9.761 -21.748 -8.324 1.00 48.66 93 GLU A N 1
ATOM 720 C CA . GLU A 1 93 ? 9.974 -20.685 -7.335 1.00 48.66 93 GLU A CA 1
ATOM 721 C C . GLU A 1 93 ? 8.898 -20.755 -6.240 1.00 48.66 93 GLU A C 1
ATOM 723 O O . GLU A 1 93 ? 8.157 -19.808 -5.990 1.00 48.66 93 GLU A O 1
ATOM 728 N N . ASP A 1 94 ? 8.807 -21.902 -5.564 1.00 46.97 94 ASP A N 1
ATOM 729 C CA . ASP A 1 94 ? 8.324 -21.933 -4.182 1.00 46.97 94 ASP A CA 1
ATOM 730 C C . ASP A 1 94 ? 9.513 -21.579 -3.281 1.00 46.97 94 ASP A C 1
ATOM 732 O O . ASP A 1 94 ? 10.152 -22.443 -2.683 1.00 46.97 94 ASP A O 1
A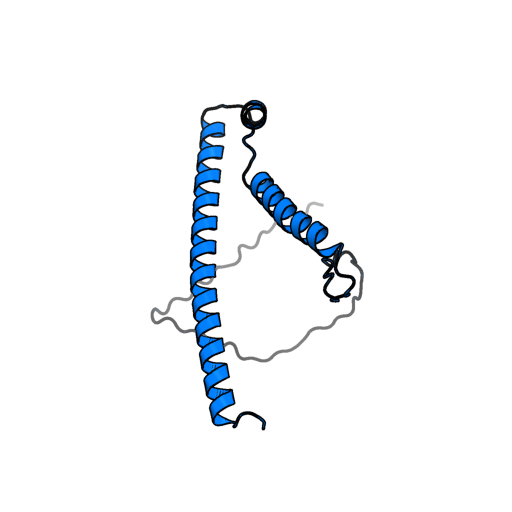TOM 736 N N . ILE A 1 95 ? 9.858 -20.289 -3.224 1.00 53.12 95 ILE A N 1
ATOM 737 C CA . ILE A 1 95 ? 10.778 -19.788 -2.200 1.00 53.12 95 ILE A CA 1
ATOM 738 C C . ILE A 1 95 ? 10.019 -19.862 -0.874 1.00 53.12 95 ILE A C 1
ATOM 740 O O . ILE A 1 95 ? 9.238 -18.975 -0.525 1.00 53.12 95 ILE A O 1
ATOM 744 N N . GLN A 1 96 ? 10.209 -20.966 -0.157 1.00 49.66 96 GLN A N 1
ATOM 745 C CA . GLN A 1 96 ? 9.899 -21.042 1.262 1.00 49.66 96 GLN A CA 1
ATOM 746 C C . GLN A 1 96 ? 10.810 -20.044 1.995 1.00 49.66 96 GLN A C 1
ATOM 748 O O . GLN A 1 96 ? 12.011 -20.016 1.714 1.00 49.66 96 GLN A O 1
ATOM 753 N N . PRO A 1 97 ? 10.294 -19.212 2.916 1.00 44.97 97 PRO A N 1
ATOM 754 C CA . PRO A 1 97 ? 11.172 -18.517 3.843 1.00 44.97 97 PRO A CA 1
ATOM 755 C C . PRO A 1 97 ? 11.875 -19.587 4.682 1.00 44.97 97 PRO A C 1
ATOM 757 O O . PRO A 1 97 ? 11.217 -20.424 5.295 1.00 44.97 97 PRO A O 1
ATOM 760 N N . ALA A 1 98 ? 13.206 -19.607 4.648 1.00 48.44 98 ALA A N 1
ATOM 761 C CA . ALA A 1 98 ? 13.980 -20.454 5.537 1.00 48.44 98 ALA A CA 1
ATOM 762 C C . ALA A 1 98 ? 13.732 -19.979 6.975 1.00 48.44 98 ALA A C 1
ATOM 764 O O . ALA A 1 98 ? 14.122 -18.870 7.341 1.00 48.44 98 ALA A O 1
ATOM 765 N N . ASP A 1 99 ? 13.058 -20.809 7.767 1.00 41.94 99 ASP A N 1
ATOM 766 C CA . ASP A 1 99 ? 13.058 -20.692 9.218 1.00 41.94 99 ASP A CA 1
ATOM 767 C C . ASP A 1 99 ? 14.485 -20.987 9.700 1.00 41.94 99 ASP A C 1
ATOM 769 O O . ASP A 1 99 ? 14.889 -22.141 9.849 1.00 41.94 99 ASP A O 1
ATOM 773 N N . ASP A 1 100 ? 15.278 -19.933 9.889 1.00 40.16 100 ASP A N 1
ATOM 774 C CA . ASP A 1 100 ? 16.623 -20.025 10.449 1.00 40.16 100 ASP A CA 1
ATOM 775 C C . ASP A 1 100 ? 16.527 -20.200 11.973 1.00 40.16 100 ASP A C 1
ATOM 777 O O . ASP A 1 100 ? 16.597 -19.257 12.764 1.00 40.16 100 ASP A O 1
ATOM 781 N N . GLN A 1 101 ? 16.291 -21.443 12.389 1.00 45.09 101 GLN A N 1
ATOM 782 C CA . GLN A 1 101 ? 16.630 -21.917 13.724 1.00 45.09 101 GLN A CA 1
ATOM 783 C C . GLN A 1 101 ? 17.549 -23.135 13.617 1.00 45.09 101 GLN A C 1
ATOM 785 O O . GLN A 1 101 ? 17.098 -24.278 13.627 1.00 45.09 101 GLN A O 1
ATOM 790 N N . SER A 1 102 ? 18.861 -22.901 13.637 1.00 34.12 102 SER A N 1
ATOM 791 C CA . SER A 1 102 ? 19.768 -23.826 14.319 1.00 34.12 102 SER A CA 1
ATOM 792 C C . SER A 1 102 ? 20.956 -23.086 14.931 1.00 34.12 102 SER A C 1
ATOM 794 O O . SER A 1 102 ? 21.961 -22.802 14.284 1.00 34.12 102 SER A O 1
ATOM 796 N N . VAL A 1 103 ? 20.852 -22.816 16.229 1.00 41.12 103 VAL A N 1
ATOM 797 C CA . VAL A 1 103 ? 22.012 -22.614 17.098 1.00 41.12 103 VAL A CA 1
ATOM 798 C C . VAL A 1 103 ? 22.705 -23.972 17.247 1.00 41.12 103 VAL A C 1
ATOM 800 O O . VAL A 1 103 ? 22.060 -24.932 17.660 1.00 41.12 103 VAL A O 1
ATOM 803 N N . THR A 1 104 ? 23.999 -24.078 16.936 1.00 33.88 104 THR A N 1
ATOM 804 C CA . THR A 1 104 ? 25.050 -24.482 17.899 1.00 33.88 104 THR A CA 1
ATOM 805 C C . THR A 1 104 ? 26.423 -24.709 17.241 1.00 33.88 104 THR A C 1
ATOM 807 O O . THR A 1 104 ? 26.610 -25.599 16.424 1.00 33.88 104 THR A O 1
ATOM 810 N N . LYS A 1 105 ? 27.399 -23.958 17.772 1.00 36.62 105 LYS A N 1
ATOM 811 C CA . LYS A 1 105 ? 28.757 -24.386 18.156 1.00 36.62 105 LYS A CA 1
ATOM 812 C C . LYS A 1 105 ? 29.811 -24.653 17.064 1.00 36.62 105 LYS A C 1
ATOM 814 O O . LYS A 1 105 ? 29.914 -25.745 16.525 1.00 36.62 105 LYS A O 1
ATOM 819 N N . SER A 1 106 ? 30.760 -23.718 16.961 1.00 31.19 106 SER A N 1
ATOM 820 C CA . SER A 1 106 ? 32.188 -24.069 16.955 1.00 31.19 106 SER A CA 1
ATOM 821 C C . SER A 1 106 ? 33.019 -22.935 17.564 1.00 31.19 106 SER A C 1
ATOM 823 O O . SER A 1 106 ? 33.317 -21.941 16.909 1.00 31.19 106 SER A O 1
ATOM 825 N N . GLU A 1 107 ? 33.384 -23.091 18.838 1.00 41.53 107 GLU A N 1
ATOM 826 C CA . GLU A 1 107 ? 34.527 -22.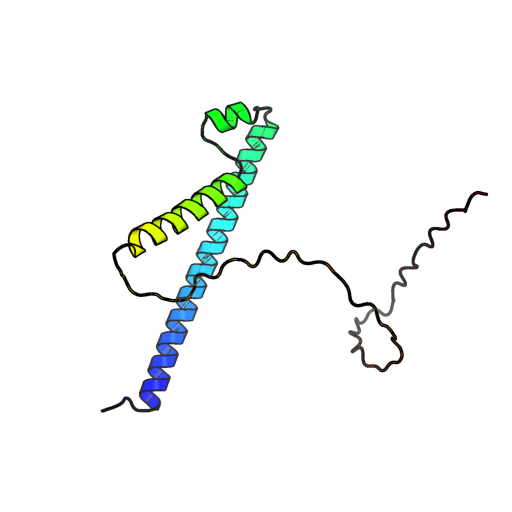400 19.442 1.00 41.53 107 GLU A CA 1
ATOM 827 C C . GLU A 1 107 ? 35.814 -22.940 18.804 1.00 41.53 107 GLU A C 1
ATOM 829 O O . GLU A 1 107 ? 36.089 -24.131 18.933 1.00 41.53 107 GLU A O 1
ATOM 834 N N . ASN A 1 108 ? 36.610 -22.084 18.159 1.00 33.41 108 ASN A N 1
ATOM 835 C CA . ASN A 1 108 ? 38.055 -22.032 18.407 1.00 33.41 108 ASN A CA 1
ATOM 836 C C . ASN A 1 108 ? 38.642 -20.711 17.874 1.00 33.41 108 ASN A C 1
ATOM 838 O O . ASN A 1 108 ? 38.606 -20.434 16.678 1.00 33.41 108 ASN A O 1
ATOM 842 N N . MET A 1 109 ? 39.162 -19.899 18.790 1.00 35.75 109 MET A N 1
ATOM 843 C CA . MET A 1 109 ? 39.970 -18.692 18.559 1.00 35.75 109 MET A CA 1
ATOM 844 C C . MET A 1 109 ? 41.432 -19.097 18.206 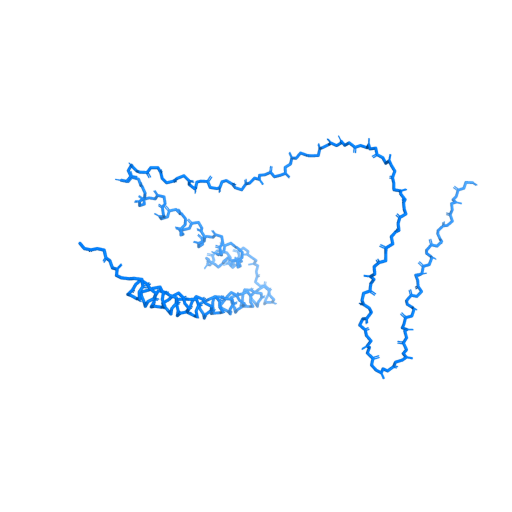1.00 35.75 109 MET A C 1
ATOM 846 O O . MET A 1 109 ? 41.779 -20.249 18.470 1.00 35.75 109 MET A O 1
ATOM 850 N N . PRO A 1 110 ? 42.310 -18.228 17.641 1.00 41.56 110 PRO A N 1
ATOM 851 C CA . PRO A 1 110 ? 42.542 -16.867 18.131 1.00 41.56 110 PRO A CA 1
ATOM 852 C C . PRO A 1 110 ? 42.645 -15.754 17.080 1.00 41.56 110 PRO A C 1
ATOM 854 O O . PRO A 1 110 ? 43.110 -15.927 15.958 1.00 41.56 110 PRO A O 1
ATOM 857 N N . ALA A 1 111 ? 42.246 -14.569 17.535 1.00 45.00 111 ALA A N 1
ATOM 858 C CA . ALA A 1 111 ? 42.560 -13.281 16.948 1.00 45.00 111 ALA A CA 1
ATOM 859 C C . ALA A 1 111 ? 43.977 -12.845 17.351 1.00 45.00 111 ALA A C 1
ATOM 861 O O . ALA A 1 111 ? 44.310 -12.927 18.533 1.00 45.00 111 ALA A O 1
ATOM 862 N N . MET A 1 112 ? 44.767 -12.327 16.404 1.00 34.78 112 MET A N 1
ATOM 863 C CA . MET A 1 112 ? 45.513 -11.075 16.587 1.00 34.78 112 MET A CA 1
ATOM 864 C C . MET A 1 112 ? 46.237 -10.614 15.311 1.00 34.78 112 MET A C 1
ATOM 866 O O . MET A 1 112 ? 46.834 -11.429 14.614 1.00 34.78 112 MET A O 1
ATOM 870 N N . GLN A 1 113 ? 46.244 -9.284 15.166 1.00 35.22 113 GLN A N 1
ATOM 871 C CA . GLN A 1 113 ? 47.185 -8.408 14.451 1.00 35.22 113 GLN A CA 1
ATOM 872 C C . GLN A 1 113 ? 46.834 -7.991 13.012 1.00 35.22 113 GLN A C 1
ATOM 874 O O . GLN A 1 113 ? 47.144 -8.673 12.041 1.00 35.22 113 GLN A O 1
ATOM 879 N N . ASP A 1 114 ? 46.105 -6.865 12.964 1.00 42.38 114 ASP A N 1
ATOM 880 C CA . ASP A 1 114 ? 46.535 -5.557 12.435 1.00 42.38 114 ASP A CA 1
ATOM 881 C C . ASP A 1 114 ? 47.115 -5.508 11.011 1.00 42.38 114 ASP A C 1
ATOM 883 O O . ASP A 1 114 ? 48.101 -6.166 10.705 1.00 42.38 114 ASP A O 1
ATOM 887 N N . GLU A 1 115 ? 46.505 -4.704 10.130 1.00 46.97 115 GLU A N 1
ATOM 888 C CA . GLU A 1 115 ? 46.914 -3.321 9.779 1.00 46.97 115 GLU A CA 1
ATOM 889 C C . GLU A 1 115 ? 45.845 -2.756 8.802 1.00 46.97 115 GLU A C 1
ATOM 891 O O . GLU A 1 115 ? 45.386 -3.450 7.897 1.00 46.97 115 GLU A O 1
ATOM 896 N N . GLU A 1 116 ? 45.162 -1.660 9.161 1.00 41.97 116 GLU A N 1
ATOM 897 C CA . GLU A 1 116 ? 45.374 -0.309 8.592 1.00 41.97 116 GLU A CA 1
ATOM 898 C C . GLU A 1 116 ? 44.963 -0.247 7.097 1.00 41.97 116 GLU A C 1
ATOM 900 O O . GLU A 1 116 ? 45.516 -0.935 6.254 1.00 41.97 116 GLU A O 1
ATOM 905 N N . TYR A 1 117 ? 43.872 0.414 6.689 1.00 38.56 117 TYR A N 1
ATOM 906 C CA . TYR A 1 117 ? 43.711 1.870 6.630 1.00 38.56 117 TYR A CA 1
ATOM 907 C C . TYR A 1 117 ? 42.234 2.285 6.783 1.00 38.56 117 TYR A C 1
ATOM 909 O O . TYR A 1 117 ? 41.386 1.949 5.955 1.00 38.56 117 TYR A O 1
ATOM 917 N N . LEU A 1 118 ? 41.940 3.082 7.813 1.00 41.06 118 LEU A N 1
ATOM 918 C CA . LEU A 1 118 ? 40.729 3.900 7.896 1.00 41.06 118 LEU A CA 1
ATOM 919 C C . LEU A 1 118 ? 40.964 5.198 7.115 1.00 41.06 118 LEU A C 1
ATOM 921 O O . LEU A 1 118 ? 41.804 6.014 7.491 1.00 41.06 118 LEU A O 1
ATOM 925 N N . GLU A 1 119 ? 40.205 5.405 6.043 1.00 39.47 119 GLU A N 1
ATOM 926 C CA . GLU A 1 119 ? 40.118 6.700 5.370 1.00 39.47 119 GLU A CA 1
ATOM 927 C C . GLU A 1 119 ? 39.341 7.667 6.277 1.00 39.47 119 GLU A C 1
ATOM 929 O O . GLU A 1 119 ? 38.126 7.564 6.459 1.00 39.47 119 GLU A O 1
ATOM 934 N N . ALA A 1 120 ? 40.072 8.572 6.926 1.00 43.66 120 ALA A N 1
ATOM 935 C CA . ALA A 1 120 ? 39.513 9.599 7.789 1.00 43.66 120 ALA A CA 1
ATOM 936 C C . ALA A 1 120 ? 38.755 10.647 6.958 1.00 43.66 120 ALA A C 1
ATOM 938 O O . ALA A 1 120 ? 39.354 11.433 6.223 1.00 43.66 120 ALA A O 1
ATOM 939 N N . ALA A 1 121 ? 37.434 10.715 7.126 1.00 41.44 121 ALA A N 1
ATOM 940 C CA . ALA A 1 121 ? 36.662 11.876 6.701 1.00 41.44 121 ALA A CA 1
ATOM 941 C C . ALA A 1 121 ? 36.999 13.061 7.624 1.00 41.44 121 ALA A C 1
ATOM 943 O O . ALA A 1 121 ? 36.703 13.044 8.818 1.00 41.44 121 ALA A O 1
ATOM 944 N N . THR A 1 122 ? 37.655 14.077 7.064 1.00 40.66 122 THR A N 1
ATOM 945 C CA . THR A 1 122 ? 37.961 15.349 7.733 1.00 40.66 122 THR A CA 1
ATOM 946 C C . THR A 1 122 ? 36.804 16.330 7.516 1.00 40.66 122 THR A C 1
ATOM 948 O O . THR A 1 122 ? 36.483 16.638 6.372 1.00 40.66 122 THR A O 1
ATOM 951 N N . ASP A 1 123 ? 36.208 16.845 8.595 1.00 40.47 123 ASP A N 1
ATOM 952 C CA . ASP A 1 123 ? 35.294 18.004 8.596 1.00 40.47 123 ASP A CA 1
ATOM 953 C C . ASP A 1 123 ? 36.065 19.244 9.126 1.00 40.47 123 ASP A C 1
ATOM 955 O O . ASP A 1 123 ? 36.886 19.098 10.041 1.00 40.47 123 ASP A O 1
ATOM 959 N N . PRO A 1 124 ? 35.893 20.467 8.575 1.00 47.84 124 PRO A N 1
ATOM 960 C CA . PRO A 1 124 ? 36.887 21.539 8.643 1.00 47.84 124 PRO A CA 1
ATOM 961 C C . PRO A 1 124 ? 36.841 22.389 9.930 1.00 47.84 124 PRO A C 1
ATOM 963 O O . PRO A 1 124 ? 37.271 23.541 9.919 1.00 47.84 124 PRO A O 1
ATOM 966 N N . ALA A 1 125 ? 36.358 21.847 11.053 1.00 53.59 125 ALA A N 1
ATOM 967 C CA . ALA A 1 125 ? 36.196 22.592 12.312 1.00 53.59 125 ALA A CA 1
ATOM 968 C C . ALA A 1 125 ? 36.878 21.969 13.552 1.00 53.59 125 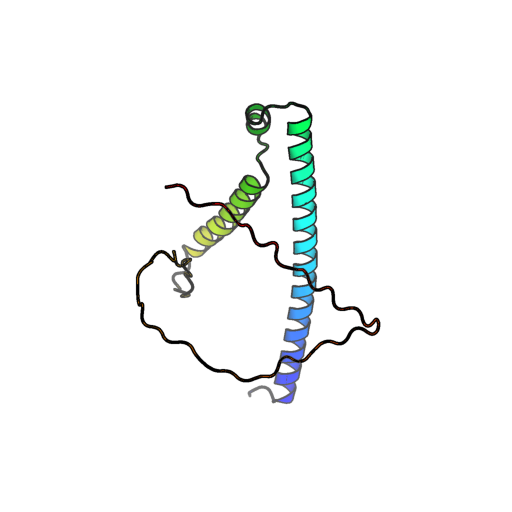ALA A C 1
ATOM 970 O O . ALA A 1 125 ? 36.601 22.386 14.673 1.00 53.59 125 ALA A O 1
ATOM 971 N N . GLY A 1 126 ? 37.811 21.027 13.372 1.00 51.19 126 GLY A N 1
ATOM 972 C CA . GLY A 1 126 ? 38.938 20.821 14.300 1.00 51.19 126 GLY A CA 1
ATOM 973 C C . GLY A 1 126 ? 38.643 20.577 15.791 1.00 51.19 126 GLY A C 1
ATOM 974 O O . GLY A 1 126 ? 39.438 21.006 16.624 1.00 51.19 126 GLY A O 1
ATOM 975 N N . GLN A 1 127 ? 37.555 19.890 16.152 1.00 44.22 127 GLN A N 1
ATOM 976 C CA . GLN A 1 127 ? 37.291 19.428 17.525 1.00 44.22 127 GLN A CA 1
ATOM 977 C C . GLN A 1 127 ? 36.767 17.981 17.479 1.00 44.22 127 GLN A C 1
ATOM 979 O O . GLN A 1 127 ? 35.624 17.742 17.094 1.00 44.22 127 GLN A O 1
ATOM 984 N N . GLN A 1 128 ? 37.596 16.998 17.850 1.00 41.72 128 GLN A N 1
ATOM 985 C CA . GLN A 1 128 ? 37.120 15.637 18.123 1.00 41.72 128 GLN A CA 1
ATOM 986 C C . GLN A 1 128 ? 36.418 15.617 19.485 1.00 41.72 128 GLN A C 1
ATOM 988 O O . GLN A 1 128 ? 37.037 15.888 20.513 1.00 41.72 128 GLN A O 1
ATOM 993 N N . TYR A 1 129 ? 35.141 15.238 19.500 1.00 40.66 129 TYR A N 1
ATOM 994 C CA . TYR A 1 129 ? 34.465 14.826 20.724 1.00 40.66 129 TYR A CA 1
ATOM 995 C C . TYR A 1 129 ? 34.956 13.428 21.111 1.00 40.66 129 TYR A C 1
ATOM 997 O O . TYR A 1 129 ? 34.562 12.428 20.512 1.00 40.66 129 TYR A O 1
ATOM 1005 N N . VAL A 1 130 ? 35.807 13.352 22.133 1.00 43.12 130 VAL A N 1
ATOM 1006 C CA . VAL A 1 130 ? 36.040 12.105 22.866 1.00 43.12 130 VAL A CA 1
ATOM 1007 C C . VAL A 1 130 ? 34.813 11.889 23.750 1.00 43.12 130 VAL A C 1
ATOM 1009 O O . VAL A 1 130 ? 34.690 12.495 24.812 1.00 43.12 130 VAL A O 1
ATOM 1012 N N . MET A 1 131 ? 33.879 11.047 23.307 1.00 40.06 131 MET A N 1
ATOM 1013 C CA . MET A 1 131 ? 32.887 10.465 24.211 1.00 40.06 131 MET A CA 1
ATOM 1014 C C . MET A 1 131 ? 33.642 9.501 25.128 1.00 40.06 131 MET A C 1
ATOM 1016 O O . MET A 1 131 ? 33.909 8.354 24.770 1.00 40.06 131 MET A O 1
ATOM 1020 N N . ALA A 1 132 ? 34.060 10.011 26.286 1.00 43.69 132 ALA A N 1
ATOM 1021 C CA . ALA A 1 132 ? 34.554 9.202 27.384 1.00 43.69 132 ALA A CA 1
ATOM 1022 C C . ALA A 1 132 ? 33.488 8.150 27.716 1.00 43.69 132 ALA A C 1
ATOM 1024 O O . ALA A 1 132 ? 32.357 8.491 28.059 1.00 43.69 132 ALA A O 1
ATOM 1025 N N . GLN A 1 133 ? 33.838 6.873 27.567 1.00 45.28 133 GLN A N 1
ATOM 1026 C CA . GLN A 1 133 ? 33.013 5.782 28.064 1.00 45.28 133 GLN A CA 1
ATOM 1027 C C . GLN A 1 133 ? 32.944 5.909 29.587 1.00 45.28 133 GLN A C 1
ATOM 1029 O O . GLN A 1 133 ? 33.964 5.849 30.274 1.00 45.28 133 GLN A O 1
ATOM 1034 N N . GLU A 1 134 ? 31.739 6.124 30.107 1.00 39.97 134 GLU A N 1
ATOM 1035 C CA . GLU A 1 134 ? 31.454 6.025 31.531 1.00 39.97 134 GLU A CA 1
ATOM 1036 C C . GLU A 1 134 ? 31.741 4.592 31.996 1.00 39.97 134 GLU A C 1
ATOM 1038 O O . GLU A 1 134 ? 31.031 3.643 31.664 1.00 39.97 134 GLU A O 1
ATOM 1043 N N . SER A 1 135 ? 32.807 4.432 32.778 1.00 40.91 135 SER A N 1
ATOM 1044 C CA . SER A 1 135 ? 33.071 3.218 33.544 1.00 40.91 135 SER A CA 1
ATOM 1045 C C . SER A 1 135 ? 31.996 3.052 34.621 1.00 40.91 135 SER A C 1
ATOM 1047 O O . SER A 1 135 ? 32.059 3.676 35.679 1.00 40.91 135 SER A O 1
ATOM 1049 N N . VAL A 1 136 ? 31.023 2.172 34.384 1.00 42.88 136 VAL A N 1
ATOM 1050 C CA . VAL A 1 136 ? 30.158 1.619 35.435 1.00 42.88 136 VAL A CA 1
ATOM 1051 C C . VAL A 1 136 ? 30.991 0.685 36.316 1.00 42.88 136 VAL A C 1
ATOM 1053 O O . VAL A 1 136 ? 31.168 -0.494 36.020 1.00 42.88 136 VAL A O 1
ATOM 1056 N N . ALA A 1 137 ? 31.516 1.216 37.418 1.00 43.03 137 ALA A N 1
ATOM 1057 C CA . ALA A 1 137 ? 31.998 0.412 38.533 1.00 43.03 137 ALA A CA 1
ATOM 1058 C C . ALA A 1 137 ? 30.808 0.070 39.445 1.00 43.03 137 ALA A C 1
ATOM 1060 O O . ALA A 1 137 ? 30.293 0.935 40.149 1.00 43.03 137 ALA A O 1
ATOM 1061 N N . SER A 1 138 ? 30.366 -1.191 39.439 1.00 41.25 138 SER A N 1
ATOM 1062 C CA . SER A 1 138 ? 29.552 -1.755 40.525 1.00 41.25 138 SER A CA 1
ATOM 1063 C C . SER A 1 138 ? 30.444 -2.601 41.446 1.00 41.25 138 SER A C 1
ATOM 1065 O O . SER A 1 138 ? 31.228 -3.406 40.941 1.00 41.25 138 SER A O 1
ATOM 1067 N N . PRO A 1 139 ? 30.357 -2.435 42.780 1.00 51.97 139 PRO A N 1
ATOM 1068 C CA . PRO A 1 139 ? 31.181 -3.165 43.740 1.00 51.97 139 PRO A CA 1
ATOM 1069 C C . PRO A 1 139 ? 30.698 -4.614 43.909 1.00 51.97 139 PRO A C 1
ATOM 1071 O O . PRO A 1 139 ? 29.513 -4.858 44.138 1.00 51.97 139 PRO A O 1
ATOM 1074 N N . GLN A 1 140 ? 31.621 -5.578 43.830 1.00 47.88 140 GLN A N 1
ATOM 1075 C CA . GLN A 1 140 ? 31.362 -6.951 44.264 1.00 47.88 140 GLN A CA 1
ATOM 1076 C C . GLN A 1 140 ? 31.210 -6.994 45.787 1.00 47.88 140 GLN A C 1
ATOM 1078 O O . GLN A 1 140 ? 32.075 -6.525 46.525 1.00 47.88 140 GLN A O 1
ATOM 1083 N N . GLN A 1 141 ? 30.104 -7.582 46.235 1.00 42.88 141 GLN A N 1
ATOM 1084 C CA . GLN A 1 141 ? 29.966 -8.115 47.583 1.00 42.88 141 GLN A CA 1
ATOM 1085 C C . GLN A 1 141 ? 30.739 -9.428 47.686 1.00 42.88 141 GLN A C 1
ATOM 1087 O O . GLN A 1 141 ? 30.567 -10.265 46.803 1.00 42.88 141 GLN A O 1
ATOM 1092 N N . TYR A 1 142 ? 31.536 -9.590 48.743 1.00 42.44 142 TYR A N 1
ATOM 1093 C CA . TYR A 1 142 ? 31.577 -10.755 49.641 1.00 42.44 142 TYR A CA 1
ATOM 1094 C C . TYR A 1 142 ? 32.371 -10.393 50.899 1.00 42.44 142 TYR A C 1
ATOM 1096 O O . TYR A 1 142 ? 33.448 -9.773 50.756 1.00 42.44 142 TYR A O 1
#

pLDDT: mean 71.05, std 25.22, range [31.19, 98.06]

Foldseek 3Di:
DDDDPVVVVVVVVVVVVVVVVVVVVVVVVVVVVVVVLVVLQVVVVVCVVVVNDQVVCVVVVRDHSVVVVVVVVCVVVVVVVVVCPPPPDDPPPPPDPPPPDDDDDDDDDDDDDDDDDDPDDDDPPDDDDPPPPPDPDDDDDD

Radius of gyration: 28.67 Å; chains: 1; bounding box: 65×50×90 Å

Secondary structure (DSSP, 8-state):
-PPPHHHHHHHHHHHHHHHHHHHHHHHHHHHHHHHHHHHHHHHHHHHHHTT--HHHHHHTT---HHHHHHHHHHHHHHHHHHHHTT-------------------------------------TT------------PPPP-